Protein AF-A0A2M7QPZ7-F1 (afdb_monomer)

Secondary structure (DSSP, 8-state):
--GGGS-TT---------S------HHHHHHHHHHHGGGTTHHHHHHTT----TT--TTS---HHHHHTTSS-HHHHHHHHHHHHHHHHTHHHHHHHHHHHHHHHHHHT-THHHHHHHHHHHHHHHH--HHHHHHHHHHHTT-SS-HHHHHHHHHHHHHS---HHHH-

Structure (mmCIF, N/CA/C/O backbone):
data_AF-A0A2M7QPZ7-F1
#
_entry.id   AF-A0A2M7QPZ7-F1
#
loop_
_atom_site.group_PDB
_atom_site.id
_atom_site.type_symbol
_atom_site.label_atom_id
_atom_site.label_alt_id
_atom_site.label_comp_id
_atom_site.label_asym_id
_atom_site.label_entity_id
_atom_site.label_seq_id
_atom_site.pdbx_PDB_ins_code
_atom_site.Cartn_x
_atom_site.Cartn_y
_atom_site.Cartn_z
_atom_site.occupancy
_atom_site.B_iso_or_equiv
_atom_site.auth_seq_id
_atom_site.auth_comp_id
_atom_site.auth_asym_id
_atom_site.auth_atom_id
_atom_site.pdbx_PDB_model_num
ATOM 1 N N . MET A 1 1 ? 8.442 -26.422 12.244 1.00 37.00 1 MET A N 1
ATOM 2 C CA . MET A 1 1 ? 7.941 -25.099 12.660 1.00 37.00 1 MET A CA 1
ATOM 3 C C . MET A 1 1 ? 7.262 -24.458 11.467 1.00 37.00 1 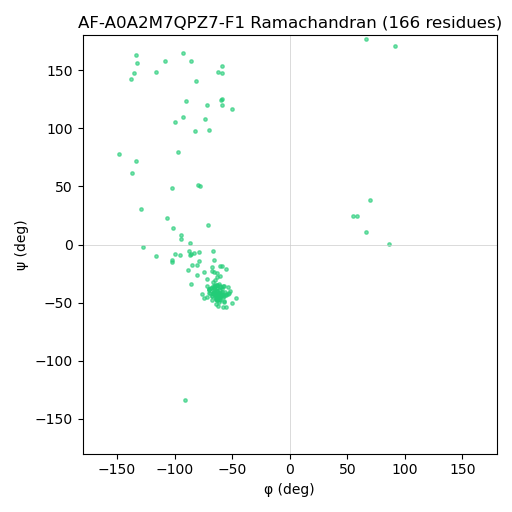MET A C 1
ATOM 5 O O . MET A 1 1 ? 7.937 -24.080 10.516 1.00 37.00 1 MET A O 1
ATOM 9 N N . THR A 1 2 ? 5.934 -24.460 11.456 1.00 41.84 2 THR A N 1
ATOM 10 C CA . THR A 1 2 ? 5.137 -23.837 10.389 1.00 41.84 2 THR A CA 1
ATOM 11 C C . THR A 1 2 ? 4.784 -22.405 10.779 1.00 41.84 2 THR A C 1
ATOM 13 O O . THR A 1 2 ? 4.900 -22.021 11.938 1.00 41.84 2 THR A O 1
ATOM 16 N N . GLN A 1 3 ? 4.343 -21.593 9.816 1.00 33.28 3 GLN A N 1
ATOM 17 C CA . GLN A 1 3 ? 3.938 -20.200 10.052 1.00 33.28 3 GLN A CA 1
ATOM 18 C C . GLN A 1 3 ? 2.847 -20.054 11.140 1.00 33.28 3 GLN A C 1
ATOM 20 O O . GLN A 1 3 ? 2.716 -18.994 11.749 1.00 33.28 3 GLN A O 1
ATOM 25 N N . SER A 1 4 ? 2.113 -21.136 11.399 1.00 35.44 4 SER A N 1
ATOM 26 C CA . SER A 1 4 ? 1.094 -21.311 12.437 1.00 35.44 4 SER A CA 1
ATOM 27 C C . SER A 1 4 ? 1.642 -21.253 13.870 1.00 35.44 4 SER A C 1
ATOM 29 O O . SER A 1 4 ? 0.894 -20.916 14.781 1.00 35.44 4 SER A O 1
ATOM 31 N N . ASP A 1 5 ? 2.934 -21.536 14.071 1.00 35.22 5 ASP A N 1
ATOM 32 C CA . ASP A 1 5 ? 3.547 -21.661 15.404 1.00 35.22 5 ASP A CA 1
ATOM 33 C C . ASP A 1 5 ? 4.001 -20.307 15.989 1.00 35.22 5 ASP A C 1
ATOM 35 O O . ASP A 1 5 ? 4.397 -20.230 17.148 1.00 35.22 5 ASP A O 1
ATOM 39 N N . LEU A 1 6 ? 3.960 -19.226 15.199 1.00 38.75 6 LEU A N 1
ATOM 40 C CA . LEU A 1 6 ? 4.475 -17.905 15.592 1.00 38.75 6 LEU A CA 1
ATOM 41 C C . LEU A 1 6 ? 3.382 -16.899 15.999 1.00 38.75 6 LEU A C 1
ATOM 43 O O . LEU A 1 6 ? 3.708 -15.873 16.593 1.00 38.75 6 LEU A O 1
ATOM 47 N N . PHE A 1 7 ? 2.102 -17.163 15.694 1.00 38.47 7 PHE A N 1
ATOM 48 C CA . PHE A 1 7 ? 0.993 -16.218 15.921 1.00 38.47 7 PHE A CA 1
ATOM 49 C C . PHE A 1 7 ? -0.337 -16.944 16.234 1.00 38.47 7 PHE A C 1
ATOM 51 O O . PHE A 1 7 ? -1.189 -17.053 15.350 1.00 38.47 7 PHE A O 1
ATOM 58 N N . PRO A 1 8 ? -0.534 -17.441 17.470 1.00 38.28 8 PRO A N 1
ATOM 59 C CA . PRO A 1 8 ? -1.682 -18.286 17.828 1.00 38.28 8 PRO A CA 1
ATOM 60 C C . PRO A 1 8 ? -3.046 -17.567 17.800 1.00 38.28 8 PRO A C 1
ATOM 62 O O . PRO A 1 8 ? -4.058 -18.224 17.581 1.00 38.28 8 PRO A O 1
ATOM 65 N N . ASP A 1 9 ? -3.073 -16.233 17.924 1.00 38.28 9 ASP A N 1
ATOM 66 C CA . ASP A 1 9 ? -4.307 -15.425 18.003 1.00 38.28 9 ASP A CA 1
ATOM 67 C C . ASP A 1 9 ? -4.691 -14.717 16.689 1.00 38.28 9 ASP A C 1
ATOM 69 O O . ASP A 1 9 ? -5.500 -13.787 16.684 1.00 38.28 9 ASP A O 1
ATOM 73 N N . ALA A 1 10 ? -4.100 -15.092 15.550 1.00 37.16 10 ALA A N 1
ATOM 74 C CA . ALA 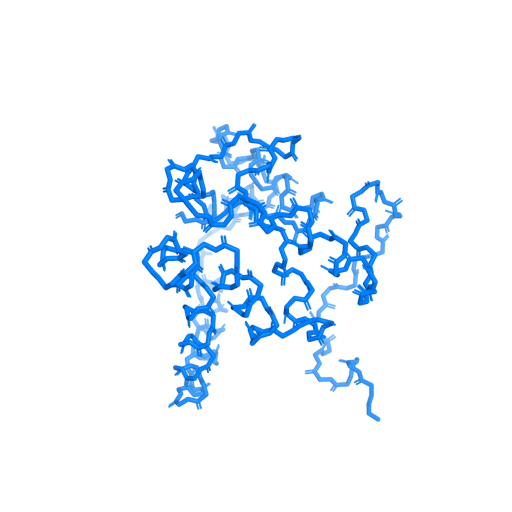A 1 10 ? -4.526 -14.525 14.273 1.00 37.16 10 ALA A CA 1
ATOM 75 C C . ALA A 1 10 ? -5.907 -15.102 13.895 1.00 37.16 10 ALA A C 1
ATOM 77 O O . ALA A 1 10 ? -6.013 -16.321 13.729 1.00 37.16 10 ALA A O 1
ATOM 78 N N . PRO A 1 11 ? -6.964 -14.279 13.728 1.00 39.44 11 PRO A N 1
ATOM 79 C CA . PRO A 1 11 ? -8.273 -14.788 13.339 1.00 39.44 11 PRO A CA 1
ATOM 80 C C . PRO A 1 11 ? -8.167 -15.512 11.993 1.00 39.44 11 PRO A C 1
ATOM 82 O O . PRO A 1 11 ? -7.776 -14.921 10.982 1.00 39.44 11 PRO A O 1
ATOM 85 N N . ARG A 1 12 ? -8.507 -16.807 11.980 1.00 42.59 12 ARG A N 1
ATOM 86 C CA . ARG A 1 12 ? -8.691 -17.571 10.743 1.00 42.59 12 ARG A CA 1
ATOM 87 C C . ARG A 1 12 ? -10.006 -17.112 10.126 1.00 42.59 12 ARG A C 1
ATOM 89 O O . ARG A 1 12 ? -11.072 -17.360 10.677 1.00 42.59 12 ARG A O 1
ATOM 96 N N . ARG A 1 13 ? -9.933 -16.369 9.022 1.00 54.72 13 ARG A N 1
ATOM 97 C CA . ARG A 1 13 ? -11.119 -16.039 8.229 1.00 54.72 13 ARG A CA 1
ATOM 98 C C . ARG A 1 13 ? -11.416 -17.212 7.302 1.00 54.72 13 ARG A C 1
ATOM 100 O O . ARG A 1 13 ? -10.823 -17.308 6.233 1.00 54.72 13 ARG A O 1
ATOM 107 N N . ASP A 1 14 ? -12.346 -18.062 7.717 1.00 39.69 14 ASP A N 1
ATOM 108 C CA . ASP A 1 14 ? -12.960 -19.112 6.895 1.00 39.69 14 ASP A CA 1
ATOM 109 C C . ASP A 1 14 ? -14.025 -18.510 5.949 1.00 39.69 14 ASP A C 1
ATOM 111 O O . ASP A 1 14 ? -15.175 -18.942 5.912 1.00 39.69 14 ASP A O 1
ATOM 115 N N . ALA A 1 15 ? -13.667 -17.450 5.215 1.00 42.97 15 ALA A N 1
ATOM 116 C CA . ALA A 1 15 ? -14.533 -16.876 4.186 1.00 42.97 15 ALA A CA 1
ATOM 117 C C . ALA A 1 15 ? -14.416 -17.700 2.885 1.00 42.97 15 ALA A C 1
ATOM 119 O O . ALA A 1 15 ? -13.308 -18.134 2.547 1.00 42.97 15 ALA A O 1
ATOM 120 N N . PRO A 1 16 ? -15.519 -17.934 2.146 1.00 37.72 16 PRO A N 1
ATOM 121 C CA . PRO A 1 16 ? -15.458 -18.590 0.840 1.00 37.72 16 PRO A CA 1
ATOM 122 C C . PRO A 1 16 ? -14.565 -17.777 -0.117 1.00 37.72 16 PRO A C 1
ATOM 124 O O . PRO A 1 16 ? -14.522 -16.555 0.007 1.00 37.72 16 PRO A O 1
ATOM 127 N N . PRO A 1 17 ? -13.844 -18.414 -1.061 1.00 40.28 17 PRO A N 1
ATOM 128 C CA . PRO A 1 17 ? -12.907 -17.713 -1.934 1.00 40.28 17 PRO A CA 1
ATOM 129 C C . PRO A 1 17 ? -13.680 -16.833 -2.922 1.00 40.28 17 PRO A C 1
ATOM 131 O O . PRO A 1 17 ? -14.195 -17.308 -3.934 1.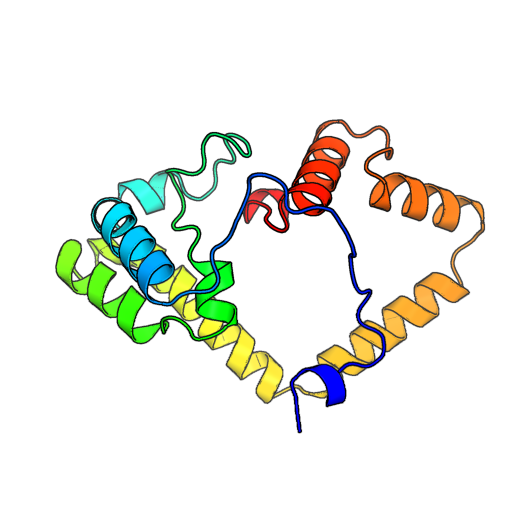00 40.28 17 PRO A O 1
ATOM 134 N N . ASP A 1 18 ? -13.781 -15.547 -2.620 1.00 47.59 18 ASP A N 1
ATOM 135 C CA . ASP A 1 18 ? -14.329 -14.530 -3.497 1.00 47.59 18 ASP A CA 1
ATOM 136 C C . ASP A 1 18 ? -13.259 -13.984 -4.463 1.00 47.59 18 ASP A C 1
ATOM 138 O O . ASP A 1 18 ? -12.047 -14.129 -4.298 1.00 47.59 18 ASP A O 1
ATOM 142 N N . GLN A 1 19 ? -13.735 -13.413 -5.568 1.00 46.75 19 GLN A N 1
ATOM 143 C CA . GLN A 1 19 ? -13.027 -13.197 -6.838 1.00 46.75 19 GLN A CA 1
ATOM 144 C C . GLN A 1 19 ? -11.925 -12.117 -6.818 1.00 46.75 19 GLN A C 1
ATOM 146 O O . GLN A 1 19 ? -11.449 -11.701 -7.873 1.00 46.75 19 GLN A O 1
ATOM 151 N N . HIS A 1 20 ? -11.451 -11.700 -5.645 1.00 55.16 20 HIS A N 1
ATOM 152 C CA . HIS A 1 20 ? -10.265 -10.853 -5.486 1.00 55.16 20 HIS A CA 1
ATOM 153 C C . HIS A 1 20 ? -9.067 -11.692 -5.041 1.00 55.16 20 HIS A C 1
ATOM 155 O O . HIS A 1 20 ? -8.351 -11.370 -4.092 1.00 55.16 20 HIS A O 1
ATOM 161 N N . CYS A 1 21 ? -8.852 -12.800 -5.754 1.00 66.94 21 CYS A N 1
ATOM 162 C CA . CYS A 1 21 ? -7.725 -13.677 -5.518 1.00 66.94 21 CYS A CA 1
ATOM 163 C C . CYS A 1 21 ? -6.436 -12.866 -5.710 1.00 66.94 21 CYS A C 1
ATOM 165 O O . CYS A 1 21 ? -6.196 -12.261 -6.758 1.00 66.94 21 CYS A O 1
ATOM 167 N N . TRP A 1 22 ? -5.590 -12.869 -4.689 1.00 84.88 22 TRP A N 1
ATOM 168 C CA . TRP A 1 22 ? -4.177 -12.555 -4.810 1.00 84.88 22 TRP A CA 1
ATOM 169 C C . TRP A 1 22 ? -3.453 -13.901 -4.915 1.00 84.88 22 TRP A C 1
ATOM 171 O O . TRP A 1 22 ? -2.986 -14.369 -3.871 1.00 84.88 22 TRP A O 1
ATOM 181 N N . PRO A 1 23 ? -3.412 -14.587 -6.089 1.00 92.25 23 PRO A N 1
ATOM 182 C CA . PRO A 1 23 ? -2.771 -15.891 -6.187 1.00 92.25 23 PRO A CA 1
ATOM 183 C C . PRO A 1 23 ? -1.378 -15.799 -5.573 1.00 92.25 23 PRO A C 1
ATOM 185 O O . PRO A 1 23 ? -0.567 -15.026 -6.078 1.00 92.25 23 PRO A O 1
ATOM 188 N N . PRO A 1 24 ? -1.068 -16.525 -4.486 1.00 93.25 24 PRO A N 1
ATOM 189 C CA . PRO A 1 24 ? 0.145 -16.295 -3.706 1.00 93.25 24 PRO A CA 1
ATOM 190 C C . PRO A 1 24 ? 1.361 -16.942 -4.382 1.00 93.25 24 PRO A C 1
ATOM 192 O O . PRO A 1 24 ? 2.110 -17.701 -3.774 1.00 93.25 24 PRO A O 1
ATOM 195 N N . THR A 1 25 ? 1.553 -16.655 -5.667 1.00 96.69 25 THR A N 1
ATOM 196 C CA . THR A 1 25 ? 2.586 -17.226 -6.516 1.00 96.69 25 THR A CA 1
ATOM 197 C C . THR A 1 25 ? 3.549 -16.144 -6.975 1.00 96.69 25 THR A C 1
ATOM 199 O O . THR A 1 25 ? 3.200 -14.980 -7.183 1.00 96.69 25 THR A O 1
ATOM 202 N N . ARG A 1 26 ? 4.802 -16.549 -7.165 1.00 98.00 26 ARG A N 1
ATOM 203 C CA . ARG A 1 26 ? 5.823 -15.689 -7.761 1.00 98.00 26 ARG A CA 1
ATOM 204 C C . ARG A 1 26 ? 5.499 -15.334 -9.215 1.00 98.00 26 ARG A C 1
ATOM 206 O O . ARG A 1 26 ? 5.786 -14.217 -9.627 1.00 98.00 26 ARG A O 1
ATOM 213 N N . ALA A 1 27 ? 4.889 -16.249 -9.970 1.00 98.31 27 ALA A N 1
ATOM 214 C CA . ALA A 1 27 ? 4.496 -16.004 -11.358 1.00 98.31 27 ALA A CA 1
ATOM 215 C C . ALA A 1 27 ? 3.499 -14.839 -11.467 1.00 98.31 27 ALA A C 1
ATOM 217 O O . ALA A 1 27 ? 3.731 -13.908 -12.235 1.00 98.31 27 ALA A O 1
ATOM 218 N N . GLU A 1 28 ? 2.462 -14.833 -10.626 1.00 97.56 28 GLU A N 1
ATOM 219 C CA . GLU A 1 28 ? 1.487 -13.739 -10.560 1.00 97.56 28 GLU A CA 1
ATOM 220 C C . GLU A 1 28 ? 2.144 -12.411 -10.149 1.00 97.56 28 GLU A C 1
ATOM 222 O O . GLU A 1 28 ? 1.895 -11.363 -10.746 1.00 97.56 28 GLU A O 1
ATOM 227 N N . ALA A 1 29 ? 3.045 -12.449 -9.162 1.00 98.06 29 ALA A N 1
ATOM 228 C CA . ALA A 1 29 ? 3.794 -11.271 -8.733 1.00 98.06 29 ALA A CA 1
ATOM 229 C C . ALA A 1 29 ? 4.624 -10.657 -9.875 1.00 98.06 29 ALA A C 1
ATOM 231 O O . ALA A 1 29 ? 4.649 -9.437 -10.041 1.00 98.06 29 ALA A O 1
ATOM 232 N N . LEU A 1 30 ? 5.297 -11.500 -10.666 1.00 98.50 30 LEU A N 1
ATOM 233 C CA . LEU A 1 30 ? 6.104 -11.076 -11.811 1.00 98.50 30 LEU A CA 1
ATOM 234 C C . LEU A 1 30 ? 5.237 -10.552 -12.960 1.00 98.50 30 LEU A C 1
ATOM 236 O O . LEU A 1 30 ? 5.602 -9.548 -13.567 1.00 98.50 30 LEU A O 1
ATOM 240 N N . ALA A 1 31 ? 4.083 -11.170 -13.222 1.00 98.12 31 ALA A N 1
ATOM 241 C CA . ALA A 1 31 ? 3.130 -10.686 -14.219 1.00 98.12 31 ALA A CA 1
ATOM 242 C C . ALA A 1 31 ? 2.616 -9.280 -13.863 1.00 98.12 31 ALA A C 1
ATOM 244 O O . ALA A 1 31 ? 2.636 -8.378 -14.701 1.00 98.12 31 ALA A O 1
ATOM 245 N N . ARG A 1 32 ? 2.247 -9.053 -12.594 1.00 97.50 32 ARG A N 1
ATOM 246 C CA . ARG A 1 32 ? 1.847 -7.724 -12.095 1.00 97.50 32 ARG A CA 1
ATOM 247 C C . ARG A 1 32 ? 2.976 -6.709 -12.162 1.00 97.50 32 ARG A C 1
ATOM 249 O O . ARG A 1 32 ? 2.743 -5.569 -12.558 1.00 97.50 32 ARG A O 1
ATOM 256 N N . LEU A 1 33 ? 4.190 -7.118 -11.791 1.00 98.62 33 LEU A N 1
ATOM 257 C CA . LEU A 1 33 ? 5.373 -6.271 -11.902 1.00 98.62 33 LEU A CA 1
ATOM 258 C C . LEU A 1 33 ? 5.560 -5.827 -13.355 1.00 98.62 33 LEU A C 1
ATOM 260 O O . LEU A 1 33 ? 5.594 -4.629 -13.611 1.00 98.62 33 LEU A O 1
ATOM 264 N N . ALA A 1 34 ? 5.593 -6.770 -14.299 1.00 98.56 34 ALA A N 1
ATOM 265 C CA . ALA A 1 34 ? 5.751 -6.487 -15.721 1.00 98.56 34 ALA A CA 1
ATOM 266 C C . ALA A 1 34 ? 4.651 -5.558 -16.261 1.00 98.56 34 ALA A C 1
ATOM 268 O O . ALA A 1 34 ? 4.964 -4.581 -16.938 1.00 98.56 34 ALA A O 1
ATOM 269 N N . ALA A 1 35 ? 3.385 -5.808 -15.908 1.00 98.12 35 ALA A N 1
ATOM 270 C CA . ALA A 1 35 ? 2.255 -4.982 -16.330 1.00 98.12 35 ALA A CA 1
ATOM 271 C C . ALA A 1 35 ? 2.331 -3.541 -15.794 1.00 98.12 35 ALA A C 1
ATOM 273 O O . ALA A 1 35 ? 1.924 -2.601 -16.477 1.00 98.12 35 ALA A O 1
ATOM 274 N N . PHE A 1 36 ? 2.858 -3.351 -14.581 1.00 98.56 36 PHE A N 1
ATOM 275 C CA . PHE A 1 36 ? 2.968 -2.028 -13.970 1.00 98.56 36 PHE A CA 1
ATOM 276 C C . PHE A 1 36 ? 4.264 -1.284 -14.324 1.00 98.56 36 PHE A C 1
ATOM 278 O O . PHE A 1 36 ? 4.286 -0.054 -14.259 1.00 98.56 36 PHE A O 1
ATOM 285 N N . THR A 1 37 ? 5.329 -1.983 -14.733 1.00 98.69 37 THR A N 1
ATOM 286 C CA . THR A 1 37 ? 6.639 -1.393 -15.068 1.00 98.69 37 THR A CA 1
ATOM 287 C C . THR A 1 37 ? 6.549 -0.158 -15.975 1.00 98.69 37 THR A C 1
ATOM 289 O O . THR A 1 37 ? 7.150 0.856 -15.614 1.00 98.69 37 THR A O 1
ATOM 292 N N . PRO A 1 38 ? 5.763 -0.131 -17.074 1.00 98.44 38 PRO A N 1
ATOM 293 C CA . PRO A 1 38 ? 5.655 1.056 -17.931 1.00 98.44 38 PRO A CA 1
ATOM 294 C C . PRO A 1 38 ? 5.114 2.308 -17.221 1.00 98.44 38 PRO A C 1
ATOM 296 O O . PRO A 1 38 ? 5.292 3.418 -17.711 1.00 98.44 38 PRO A O 1
ATOM 299 N N . ARG A 1 39 ? 4.457 2.157 -16.064 1.00 98.06 39 ARG A N 1
ATOM 300 C CA . ARG A 1 39 ? 3.806 3.248 -15.324 1.00 98.06 39 ARG A CA 1
ATOM 301 C C . ARG A 1 39 ? 4.631 3.779 -14.153 1.00 98.06 39 ARG A C 1
ATOM 303 O O . ARG A 1 39 ? 4.249 4.801 -13.596 1.00 98.06 39 ARG A O 1
ATOM 310 N N . MET A 1 40 ? 5.749 3.139 -13.799 1.00 98.56 40 MET A N 1
ATOM 311 C CA . MET A 1 40 ? 6.566 3.472 -12.616 1.00 98.56 40 MET A CA 1
ATOM 312 C C . MET A 1 40 ? 7.263 4.847 -12.662 1.00 98.56 40 MET A C 1
ATOM 314 O O . MET A 1 40 ? 7.873 5.241 -11.671 1.00 98.56 40 MET A O 1
ATOM 318 N N . GLY A 1 41 ? 7.180 5.571 -13.781 1.00 98.25 41 GLY A N 1
ATOM 319 C CA . GLY A 1 41 ? 7.749 6.908 -13.945 1.00 98.25 41 GLY A CA 1
ATOM 320 C C . GLY A 1 41 ? 6.796 8.057 -13.576 1.00 98.25 41 GLY A C 1
ATOM 321 O O . GLY A 1 41 ? 6.085 8.021 -12.569 1.00 98.25 41 GLY A O 1
ATOM 322 N N . ALA A 1 42 ? 6.735 9.078 -14.439 1.00 97.81 42 ALA A N 1
ATOM 323 C CA . ALA A 1 42 ? 5.927 10.287 -14.232 1.00 97.81 42 ALA A CA 1
ATOM 324 C C . ALA A 1 42 ? 4.426 10.009 -14.020 1.00 97.81 42 ALA A C 1
ATOM 326 O O . ALA A 1 42 ? 3.783 10.677 -13.212 1.00 97.81 42 ALA A O 1
ATOM 327 N N . ALA A 1 43 ? 3.870 8.995 -14.695 1.00 97.50 43 ALA A N 1
ATOM 328 C CA . ALA A 1 43 ? 2.469 8.610 -14.529 1.00 97.50 43 ALA A CA 1
ATOM 329 C C . ALA A 1 43 ? 2.158 8.180 -13.085 1.00 97.50 43 ALA A C 1
ATOM 331 O O . ALA A 1 43 ? 1.166 8.632 -12.511 1.00 97.50 43 ALA A O 1
ATOM 332 N N . TYR A 1 44 ? 3.018 7.355 -12.476 1.00 98.38 44 TYR A N 1
ATOM 333 C CA . TYR A 1 44 ? 2.904 6.992 -11.064 1.00 98.38 44 TYR A CA 1
ATOM 334 C C . TYR A 1 44 ? 3.025 8.223 -10.166 1.00 98.38 44 TYR A C 1
ATOM 336 O O . TYR A 1 44 ? 2.165 8.448 -9.317 1.00 98.38 44 TYR A O 1
ATOM 344 N N . ALA A 1 45 ? 4.050 9.053 -10.384 1.00 98.00 45 ALA A N 1
ATOM 345 C CA . ALA A 1 45 ? 4.280 10.253 -9.581 1.00 98.00 45 ALA A CA 1
ATOM 346 C C . ALA A 1 45 ? 3.059 11.189 -9.558 1.00 98.00 45 ALA A C 1
ATOM 348 O O . ALA A 1 45 ? 2.668 11.656 -8.490 1.00 98.00 45 ALA A O 1
ATOM 349 N N . ALA A 1 46 ? 2.431 11.406 -10.715 1.00 97.94 46 ALA A N 1
ATOM 350 C CA . ALA A 1 46 ? 1.269 12.276 -10.851 1.00 97.94 46 ALA A CA 1
ATOM 351 C C . ALA A 1 46 ? -0.005 11.690 -10.227 1.00 97.94 46 ALA A C 1
ATOM 353 O O . ALA A 1 46 ? -0.866 12.449 -9.794 1.00 97.94 46 ALA A O 1
ATOM 354 N N . THR A 1 47 ? -0.148 10.358 -10.189 1.00 97.62 47 THR A N 1
ATOM 355 C CA . THR A 1 47 ? -1.443 9.724 -9.886 1.00 97.62 47 THR A CA 1
ATOM 356 C C . THR A 1 47 ? -1.496 8.891 -8.603 1.00 97.62 47 THR A C 1
ATOM 358 O O . THR A 1 47 ? -2.590 8.534 -8.171 1.00 97.62 47 THR A O 1
ATOM 361 N N . ARG A 1 48 ? -0.364 8.610 -7.939 1.00 96.94 48 ARG A N 1
ATOM 362 C CA . ARG A 1 48 ? -0.281 7.703 -6.769 1.00 96.94 48 ARG A CA 1
ATOM 363 C C . ARG A 1 48 ? -1.131 8.085 -5.553 1.00 96.94 48 ARG A C 1
ATOM 365 O O . ARG A 1 48 ? -1.323 7.258 -4.672 1.00 96.94 48 ARG A O 1
ATOM 372 N N . ASN A 1 49 ? -1.576 9.338 -5.459 1.00 96.94 49 ASN A N 1
ATOM 373 C CA . ASN A 1 49 ? -2.370 9.827 -4.329 1.00 96.94 49 ASN A CA 1
ATOM 374 C C . ASN A 1 49 ? -3.880 9.771 -4.580 1.00 96.94 49 ASN A C 1
ATOM 376 O O . ASN A 1 49 ? -4.641 9.977 -3.643 1.00 96.94 49 ASN A O 1
ATOM 380 N N . PHE A 1 50 ? -4.324 9.487 -5.806 1.00 96.62 50 PHE A N 1
ATOM 381 C CA . PHE A 1 50 ? -5.748 9.421 -6.110 1.00 96.62 50 PHE A CA 1
ATOM 382 C C . PHE A 1 50 ? -6.279 8.009 -5.893 1.00 96.62 50 PHE A C 1
ATOM 384 O O . PHE A 1 50 ? -5.799 7.052 -6.498 1.00 96.62 50 PHE A O 1
ATOM 391 N N . ASP A 1 51 ? -7.296 7.884 -5.049 1.00 94.50 51 ASP A N 1
ATOM 392 C CA . ASP A 1 51 ? -8.066 6.654 -4.935 1.00 94.50 51 ASP A CA 1
ATOM 393 C C . ASP A 1 51 ? -9.283 6.727 -5.863 1.00 94.50 51 ASP A C 1
ATOM 395 O O . ASP A 1 51 ? -10.210 7.508 -5.648 1.00 94.50 51 ASP A O 1
ATOM 399 N N . HIS A 1 52 ? -9.264 5.938 -6.936 1.00 92.12 52 HIS A N 1
ATOM 400 C CA . HIS A 1 52 ? -10.371 5.860 -7.888 1.00 92.12 52 HIS A CA 1
ATOM 401 C C . HIS A 1 52 ? -11.348 4.715 -7.575 1.00 92.12 52 HIS A C 1
ATOM 403 O O . HIS A 1 52 ? -12.237 4.451 -8.398 1.00 92.12 52 HIS A O 1
ATOM 409 N N . GLY A 1 53 ? -11.188 4.057 -6.422 1.00 89.56 53 GLY A N 1
ATOM 410 C CA . GLY A 1 53 ? -11.983 2.928 -5.955 1.00 89.56 53 GLY A CA 1
ATOM 411 C C . GLY A 1 53 ? -11.413 1.556 -6.347 1.00 89.56 53 GLY A C 1
ATOM 412 O O . GLY A 1 53 ? -10.504 1.453 -7.183 1.00 89.56 53 GLY A O 1
ATOM 413 N N . PRO A 1 54 ? -11.981 0.465 -5.799 1.00 88.44 54 PRO A N 1
ATOM 414 C CA . PRO A 1 54 ? -11.420 -0.885 -5.892 1.00 88.44 54 PRO A CA 1
ATOM 415 C C . PRO A 1 54 ? -11.332 -1.426 -7.326 1.00 88.44 54 PRO A C 1
ATOM 417 O O . PRO A 1 54 ? -10.422 -2.192 -7.642 1.00 88.44 54 PRO A O 1
ATOM 420 N N . ALA A 1 55 ? -12.212 -0.967 -8.220 1.00 88.06 55 ALA A N 1
ATOM 421 C CA . ALA A 1 55 ? -12.232 -1.362 -9.628 1.00 88.06 55 ALA A CA 1
ATOM 422 C C . ALA A 1 55 ? -11.177 -0.651 -10.502 1.00 88.06 55 ALA A C 1
ATOM 424 O O . ALA A 1 55 ? -10.946 -1.058 -11.640 1.00 88.06 55 ALA A O 1
ATOM 425 N N . ARG A 1 56 ? -10.541 0.430 -10.021 1.00 91.00 56 ARG A N 1
ATOM 426 C CA . ARG A 1 56 ? -9.643 1.279 -10.829 1.00 91.00 56 ARG A CA 1
ATOM 427 C C . ARG A 1 56 ? -8.343 1.588 -10.097 1.00 91.00 56 ARG A C 1
ATOM 429 O O . ARG A 1 56 ? -8.079 2.720 -9.715 1.00 91.00 56 ARG A O 1
ATOM 436 N N . ARG A 1 57 ? -7.484 0.576 -9.973 1.00 91.75 57 ARG A N 1
ATOM 437 C CA . ARG A 1 57 ? -6.186 0.681 -9.279 1.00 91.75 57 ARG A CA 1
ATOM 438 C C . ARG A 1 57 ? -4.972 0.707 -10.216 1.00 91.75 57 ARG A C 1
ATOM 440 O O . ARG A 1 57 ? -3.862 0.375 -9.815 1.00 91.75 57 ARG A O 1
ATOM 447 N N . GLY A 1 58 ? -5.165 1.097 -11.477 1.00 93.56 58 GLY A N 1
ATOM 448 C CA . GLY A 1 58 ? -4.092 1.124 -12.481 1.00 93.56 58 GLY A CA 1
ATOM 449 C C . GLY A 1 58 ? -2.985 2.149 -12.200 1.00 93.56 58 GLY A C 1
ATOM 450 O O . GLY A 1 58 ? -1.935 2.104 -12.830 1.00 93.56 58 GLY A O 1
ATOM 451 N N . ASN A 1 59 ? -3.199 3.079 -11.272 1.00 96.19 59 ASN A N 1
ATOM 452 C CA . ASN A 1 59 ? -2.226 4.079 -10.833 1.00 96.19 59 ASN A CA 1
ATOM 453 C C . ASN A 1 59 ? -1.240 3.568 -9.767 1.00 96.19 59 ASN A C 1
ATOM 455 O O . ASN A 1 59 ? -0.283 4.274 -9.459 1.00 96.19 59 ASN A O 1
ATOM 459 N N . VAL A 1 60 ? -1.424 2.358 -9.229 1.00 97.44 60 VAL A N 1
ATOM 460 C CA . VAL A 1 60 ? -0.535 1.755 -8.222 1.00 97.44 60 VAL A CA 1
ATOM 461 C C . VAL A 1 60 ? -0.168 0.313 -8.579 1.00 97.44 60 VAL A C 1
ATOM 463 O O . VAL A 1 60 ? -0.880 -0.369 -9.307 1.00 97.44 60 VAL A O 1
ATOM 466 N N . SER A 1 61 ? 0.961 -0.173 -8.056 1.00 97.31 61 SER A N 1
ATOM 467 C CA . SER A 1 61 ? 1.550 -1.448 -8.499 1.00 97.31 61 SER A CA 1
ATOM 468 C C . SER A 1 61 ? 0.831 -2.700 -8.009 1.00 97.31 61 SER A C 1
ATOM 470 O O . SER A 1 61 ? 0.984 -3.770 -8.591 1.00 97.31 61 SER A O 1
ATOM 472 N N . LEU A 1 62 ? 0.093 -2.592 -6.899 1.00 96.19 62 LEU A N 1
ATOM 473 C CA . LEU A 1 62 ? -0.542 -3.727 -6.222 1.00 96.19 62 LEU A CA 1
ATOM 474 C C . LEU A 1 62 ? 0.436 -4.858 -5.839 1.00 96.19 62 LEU A C 1
ATOM 476 O O . LEU A 1 62 ? 0.034 -6.005 -5.658 1.00 96.19 6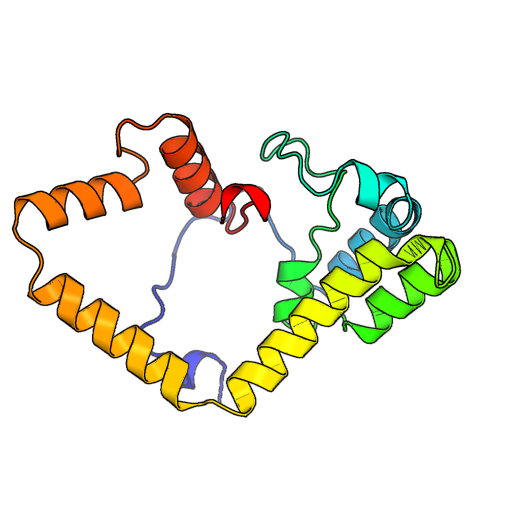2 LEU A O 1
ATOM 480 N N . LEU A 1 63 ? 1.726 -4.541 -5.671 1.00 97.44 63 LEU A N 1
ATOM 481 C CA . LEU A 1 63 ? 2.765 -5.527 -5.348 1.00 97.44 63 LEU A CA 1
ATOM 482 C C . LEU A 1 63 ? 2.922 -5.799 -3.845 1.00 97.44 63 LEU A C 1
ATOM 484 O O . LEU A 1 63 ? 3.638 -6.724 -3.458 1.00 97.44 63 LEU A O 1
ATOM 488 N N . SER A 1 64 ? 2.274 -5.016 -2.976 1.00 96.31 64 SER A N 1
ATOM 489 C CA . SER A 1 64 ? 2.462 -5.115 -1.523 1.00 96.31 64 SER A CA 1
ATOM 490 C C . SER A 1 64 ? 2.110 -6.487 -0.917 1.00 96.31 64 SER A C 1
ATOM 492 O O . SER A 1 64 ? 2.878 -6.923 -0.050 1.00 96.31 64 SER A O 1
ATOM 494 N N . PRO A 1 65 ? 1.076 -7.233 -1.372 1.00 95.31 65 PRO A N 1
ATOM 495 C CA . PRO A 1 65 ? 0.810 -8.583 -0.862 1.00 95.31 65 PRO A CA 1
ATOM 496 C C . PRO A 1 65 ? 1.951 -9.568 -1.168 1.00 95.31 65 PRO A C 1
ATOM 498 O O . PRO A 1 65 ? 2.339 -10.365 -0.312 1.00 95.31 65 PRO A O 1
ATOM 501 N N . TYR A 1 66 ? 2.562 -9.452 -2.350 1.00 97.31 66 TYR A N 1
ATOM 502 C CA . TYR A 1 66 ? 3.649 -10.319 -2.816 1.00 97.31 66 TYR A CA 1
ATOM 503 C C . TYR A 1 66 ? 4.989 -9.978 -2.157 1.00 97.31 66 TYR A C 1
ATOM 505 O O . TYR A 1 66 ? 5.709 -10.869 -1.697 1.00 97.31 66 TYR A O 1
ATOM 513 N N . LEU A 1 67 ? 5.294 -8.681 -2.039 1.00 96.81 67 LEU A N 1
ATOM 514 C CA . LEU A 1 67 ? 6.491 -8.176 -1.361 1.00 96.81 67 LEU A CA 1
ATOM 515 C C . LEU A 1 67 ? 6.488 -8.523 0.131 1.00 96.81 67 LEU A C 1
ATOM 517 O O . LEU A 1 67 ? 7.535 -8.832 0.700 1.00 96.81 67 LEU A O 1
ATOM 521 N N . ARG A 1 68 ? 5.329 -8.484 0.806 1.00 94.69 68 ARG A N 1
ATOM 522 C CA . ARG A 1 68 ? 5.214 -8.902 2.217 1.00 94.69 68 ARG A CA 1
ATOM 523 C C . ARG A 1 68 ? 5.605 -10.369 2.410 1.00 94.69 68 ARG A C 1
ATOM 525 O O . ARG A 1 68 ? 6.200 -10.705 3.428 1.00 94.69 68 ARG A O 1
ATOM 532 N N . ARG A 1 69 ? 5.287 -11.222 1.435 1.00 95.44 69 ARG A N 1
ATOM 533 C CA . ARG A 1 69 ? 5.544 -12.670 1.458 1.00 95.44 69 ARG A CA 1
ATOM 534 C C . ARG A 1 69 ? 6.854 -13.085 0.783 1.00 95.44 69 ARG A C 1
ATOM 536 O O . ARG A 1 69 ? 7.112 -14.277 0.697 1.00 95.44 69 ARG A O 1
ATOM 543 N N . ARG A 1 70 ? 7.679 -12.129 0.332 1.00 96.25 70 ARG A N 1
ATOM 544 C CA . ARG A 1 70 ? 8.963 -12.381 -0.356 1.00 96.25 70 ARG A CA 1
ATOM 545 C C . ARG A 1 70 ? 8.832 -13.220 -1.637 1.00 96.25 70 ARG A C 1
ATOM 547 O O . ARG A 1 70 ? 9.804 -13.824 -2.071 1.00 96.25 70 ARG A O 1
ATOM 554 N N . LEU A 1 71 ? 7.657 -13.218 -2.276 1.00 98.19 71 LEU A N 1
ATOM 555 C CA . LEU A 1 71 ? 7.458 -13.875 -3.578 1.00 98.19 71 LEU A CA 1
ATOM 556 C C . LEU A 1 71 ? 8.262 -13.172 -4.683 1.00 98.19 71 LEU A C 1
ATOM 558 O O . LEU A 1 71 ? 8.773 -13.814 -5.599 1.00 98.19 71 LEU A O 1
ATOM 562 N N . ILE A 1 72 ? 8.417 -11.857 -4.539 1.00 98.38 72 ILE A N 1
ATOM 563 C CA . ILE A 1 72 ? 9.396 -11.003 -5.215 1.00 98.38 72 ILE A CA 1
ATOM 564 C C . ILE A 1 72 ? 10.048 -10.094 -4.166 1.00 98.38 72 ILE A C 1
ATOM 566 O O . ILE A 1 72 ? 9.525 -9.925 -3.059 1.00 98.38 72 ILE A O 1
ATOM 570 N N . THR A 1 73 ? 11.189 -9.509 -4.508 1.00 97.81 73 THR A N 1
ATOM 571 C CA . THR A 1 73 ? 11.989 -8.652 -3.626 1.00 97.81 73 THR A CA 1
ATOM 572 C C . THR A 1 73 ? 11.930 -7.183 -4.032 1.00 97.81 73 THR A C 1
ATOM 574 O O . THR A 1 73 ? 11.679 -6.840 -5.186 1.00 97.81 73 THR A O 1
ATOM 577 N N . GLU A 1 74 ? 12.221 -6.292 -3.084 1.00 97.69 74 GLU A N 1
ATOM 578 C CA . GLU A 1 74 ? 12.369 -4.857 -3.336 1.00 97.69 74 GLU A CA 1
ATOM 579 C C . GLU A 1 74 ? 13.458 -4.585 -4.384 1.00 97.69 74 GLU A C 1
ATOM 581 O O . GLU A 1 74 ? 13.288 -3.709 -5.225 1.00 97.69 74 GLU A O 1
ATOM 586 N N . ALA A 1 75 ? 14.537 -5.377 -4.389 1.00 98.06 75 ALA A N 1
ATOM 587 C CA . ALA A 1 75 ? 15.619 -5.267 -5.366 1.00 98.06 75 ALA A CA 1
ATOM 588 C C . ALA A 1 75 ? 15.169 -5.621 -6.795 1.00 98.06 75 ALA A C 1
ATOM 590 O O . ALA A 1 75 ? 15.583 -4.972 -7.752 1.00 98.06 75 ALA A O 1
ATOM 591 N N . GLU A 1 76 ? 14.315 -6.633 -6.971 1.00 98.38 76 GLU A N 1
ATOM 592 C CA . GLU A 1 76 ? 13.723 -6.947 -8.280 1.00 98.38 76 GLU A CA 1
ATOM 593 C C . GLU A 1 76 ? 12.827 -5.813 -8.781 1.00 98.38 76 GLU A C 1
ATOM 595 O O . GLU A 1 76 ? 12.952 -5.392 -9.930 1.00 98.38 76 GLU A O 1
ATOM 600 N N . VAL A 1 77 ? 11.980 -5.277 -7.901 1.00 98.50 77 VAL A N 1
ATOM 601 C CA . VAL A 1 77 ? 11.066 -4.176 -8.226 1.00 98.50 77 VAL A CA 1
ATOM 602 C C . VAL A 1 77 ? 11.834 -2.888 -8.549 1.00 98.50 77 VAL A C 1
ATOM 604 O O . VAL A 1 77 ? 11.528 -2.221 -9.536 1.00 98.50 77 VAL A O 1
ATOM 607 N N . ALA A 1 78 ? 12.871 -2.563 -7.773 1.00 98.50 78 ALA A N 1
ATOM 608 C CA . ALA A 1 78 ? 13.721 -1.400 -8.011 1.00 98.50 78 ALA A CA 1
ATOM 609 C C . ALA A 1 78 ? 14.499 -1.513 -9.330 1.00 98.50 78 ALA A C 1
ATOM 611 O O . ALA A 1 78 ? 14.554 -0.547 -10.087 1.00 98.50 78 ALA A O 1
ATOM 612 N N . ARG A 1 79 ? 15.053 -2.694 -9.648 1.00 98.69 79 ARG A N 1
ATOM 613 C CA . ARG A 1 79 ? 15.732 -2.928 -10.934 1.00 98.69 79 ARG A CA 1
ATOM 614 C C . ARG A 1 79 ? 14.789 -2.755 -12.120 1.00 98.69 79 ARG A C 1
ATOM 616 O O . ARG A 1 79 ? 15.194 -2.142 -13.100 1.00 98.69 79 ARG A O 1
ATOM 623 N N . ALA A 1 80 ? 13.551 -3.245 -12.031 1.00 98.69 80 ALA A N 1
ATOM 624 C CA . ALA A 1 80 ? 12.557 -3.056 -13.088 1.00 98.69 80 ALA A CA 1
ATOM 625 C C . ALA A 1 80 ? 12.240 -1.567 -13.315 1.00 98.69 80 ALA A C 1
ATOM 627 O O . ALA A 1 80 ? 12.227 -1.106 -14.455 1.00 98.69 80 ALA A O 1
ATOM 628 N N . ALA A 1 81 ? 12.063 -0.802 -12.233 1.00 98.62 81 ALA A N 1
ATOM 629 C CA . ALA A 1 81 ? 11.813 0.634 -12.312 1.00 98.62 81 ALA A CA 1
ATOM 630 C C . ALA A 1 81 ? 13.004 1.400 -12.917 1.00 98.62 81 ALA A C 1
ATOM 632 O O . ALA A 1 81 ? 12.822 2.206 -13.829 1.00 98.62 81 ALA A O 1
ATOM 633 N N . LEU A 1 82 ? 14.223 1.107 -12.449 1.00 98.69 82 LEU A N 1
ATOM 634 C CA . LEU A 1 82 ? 15.462 1.715 -12.943 1.00 98.69 82 LEU A CA 1
ATOM 635 C C . LEU A 1 82 ? 15.714 1.397 -14.418 1.00 98.69 82 LEU A C 1
ATOM 637 O O . LEU A 1 82 ? 16.084 2.292 -15.172 1.00 98.69 82 LEU A O 1
ATOM 641 N N . ALA A 1 83 ? 15.496 0.149 -14.835 1.00 98.69 83 ALA A N 1
ATOM 642 C CA . ALA A 1 83 ? 15.683 -0.262 -16.221 1.00 98.69 83 ALA A CA 1
ATOM 643 C C . ALA A 1 83 ? 14.699 0.436 -17.173 1.00 98.69 83 ALA A C 1
ATOM 645 O O . ALA A 1 83 ? 15.070 0.756 -18.297 1.00 98.69 83 ALA A O 1
ATOM 646 N N . ALA A 1 84 ? 13.461 0.681 -16.731 1.00 98.50 84 ALA A N 1
ATOM 647 C CA . ALA A 1 84 ? 12.422 1.271 -17.574 1.00 98.50 84 ALA A CA 1
ATOM 648 C C . ALA A 1 84 ? 12.432 2.809 -17.604 1.00 98.50 84 ALA A C 1
ATOM 650 O O . ALA A 1 84 ? 12.108 3.389 -18.636 1.00 98.50 84 ALA A O 1
ATOM 651 N N . HIS A 1 85 ? 12.782 3.474 -16.497 1.00 98.50 85 HIS A N 1
ATOM 652 C CA . HIS A 1 85 ? 12.625 4.935 -16.360 1.00 98.50 85 HIS A CA 1
ATOM 653 C C . HIS A 1 85 ? 13.902 5.668 -15.925 1.00 98.50 85 HIS A C 1
ATOM 655 O O . HIS A 1 85 ? 13.896 6.893 -15.800 1.00 98.50 85 HIS A O 1
ATOM 661 N N . GLY A 1 86 ? 14.998 4.949 -15.666 1.00 98.38 86 GLY A N 1
ATOM 662 C CA . GLY A 1 86 ? 16.205 5.516 -15.065 1.00 98.38 86 GLY A CA 1
ATOM 663 C C . GLY A 1 86 ? 15.990 5.996 -13.623 1.00 98.38 86 GLY A C 1
ATOM 664 O O . GLY A 1 86 ? 14.885 5.961 -13.081 1.00 98.38 86 GLY A O 1
ATOM 665 N N . ALA A 1 87 ? 17.063 6.460 -12.977 1.00 97.00 87 ALA A N 1
ATOM 666 C CA . ALA A 1 87 ? 17.011 6.899 -11.579 1.00 97.00 87 ALA A CA 1
ATOM 667 C C . ALA A 1 87 ? 16.092 8.114 -11.368 1.00 97.00 87 ALA A C 1
ATOM 669 O O . ALA A 1 87 ? 15.301 8.127 -10.428 1.00 97.00 87 ALA A O 1
ATOM 670 N N . HIS A 1 88 ? 16.169 9.108 -12.258 1.00 97.69 88 HIS A N 1
ATOM 671 C CA . HIS A 1 88 ? 15.359 10.321 -12.152 1.00 97.69 88 HIS A CA 1
ATOM 672 C C . HIS A 1 88 ? 13.884 10.060 -12.483 1.00 97.69 88 HIS A C 1
ATOM 674 O O . HIS A 1 88 ? 13.003 10.465 -11.730 1.00 97.69 88 HIS A O 1
ATOM 680 N N . GLY A 1 89 ? 13.594 9.322 -13.560 1.00 98.12 89 GLY A N 1
ATOM 681 C CA . GLY A 1 89 ? 12.213 9.038 -13.951 1.00 98.12 89 GLY A CA 1
ATOM 682 C C . GLY A 1 89 ? 11.476 8.166 -12.933 1.00 98.12 89 GLY A C 1
ATOM 683 O O . GLY A 1 89 ? 10.304 8.411 -12.662 1.00 98.12 89 GLY A O 1
ATOM 684 N N . ALA A 1 90 ? 12.162 7.194 -12.322 1.00 98.38 90 ALA A N 1
ATOM 685 C CA . ALA A 1 90 ? 11.588 6.299 -11.316 1.00 98.38 90 ALA A CA 1
ATOM 686 C C . ALA A 1 90 ? 11.632 6.840 -9.875 1.00 98.38 90 ALA A C 1
ATOM 688 O O . ALA A 1 90 ? 11.216 6.122 -8.963 1.00 98.38 90 ALA A O 1
ATOM 689 N N . GLU A 1 91 ? 12.142 8.053 -9.630 1.00 98.31 91 GLU A N 1
ATOM 690 C CA . GLU A 1 91 ? 12.496 8.540 -8.285 1.00 98.31 91 GLU A CA 1
ATOM 691 C C . GLU A 1 91 ? 11.362 8.343 -7.266 1.00 98.31 91 GLU A C 1
ATOM 693 O O . GLU A 1 91 ? 11.561 7.746 -6.205 1.00 98.31 91 GLU A O 1
ATOM 698 N N . LYS A 1 92 ? 10.142 8.777 -7.609 1.00 98.38 92 LYS A N 1
ATOM 699 C CA . LYS A 1 92 ? 8.980 8.659 -6.717 1.00 98.38 92 LYS A CA 1
ATOM 700 C C . LYS A 1 92 ? 8.577 7.216 -6.453 1.00 98.38 92 LYS A C 1
ATOM 702 O O . LYS A 1 92 ? 8.182 6.895 -5.339 1.00 98.38 92 LYS A O 1
ATOM 707 N N . PHE A 1 93 ? 8.680 6.336 -7.443 1.00 98.56 93 PHE A N 1
ATOM 708 C CA . PHE A 1 93 ? 8.390 4.920 -7.239 1.00 98.56 93 PHE A CA 1
ATOM 709 C C . PHE A 1 93 ? 9.455 4.248 -6.365 1.00 98.56 93 PHE A C 1
ATOM 711 O O . PHE A 1 93 ? 9.121 3.504 -5.443 1.00 98.56 93 PHE A O 1
ATOM 718 N N . LEU A 1 94 ? 10.733 4.565 -6.588 1.00 98.44 94 LEU A N 1
ATOM 719 C CA . LEU A 1 94 ? 11.845 4.059 -5.782 1.00 98.44 94 LEU A CA 1
ATOM 720 C C . LEU A 1 94 ? 11.758 4.519 -4.323 1.00 98.44 94 LEU A C 1
ATOM 722 O O . LEU A 1 94 ? 11.990 3.703 -3.434 1.00 98.44 94 LEU A O 1
ATOM 726 N N . GLN A 1 95 ? 11.364 5.770 -4.061 1.00 98.25 95 GLN A N 1
ATOM 727 C CA . GLN A 1 95 ? 11.126 6.271 -2.698 1.00 98.25 95 GLN A CA 1
ATOM 728 C C . GLN A 1 95 ? 10.138 5.377 -1.933 1.00 98.25 95 GLN A C 1
ATOM 730 O O . GLN A 1 95 ? 10.384 5.024 -0.784 1.00 98.25 95 GLN A O 1
ATOM 735 N N . GLU A 1 96 ? 9.064 4.928 -2.579 1.00 97.88 96 GLU A N 1
ATOM 736 C CA . GLU A 1 96 ? 8.034 4.077 -1.966 1.00 97.88 96 GLU A CA 1
ATOM 737 C C . GLU A 1 96 ? 8.529 2.647 -1.714 1.00 97.88 96 GLU A C 1
ATOM 739 O O . GLU A 1 96 ? 8.211 2.039 -0.689 1.00 97.88 96 GLU A O 1
ATOM 744 N N . VAL A 1 97 ? 9.371 2.116 -2.607 1.00 97.31 97 VAL A N 1
ATOM 745 C CA . VAL A 1 97 ? 10.068 0.842 -2.378 1.00 97.31 97 VAL A CA 1
ATOM 746 C C . VAL A 1 97 ? 11.017 0.959 -1.177 1.00 97.31 97 VAL A C 1
ATOM 748 O O . VAL A 1 97 ? 11.038 0.075 -0.316 1.00 97.31 97 VAL A O 1
ATOM 751 N N . VAL A 1 98 ? 11.762 2.064 -1.081 1.00 96.88 98 VAL A N 1
ATOM 752 C CA . VAL A 1 98 ? 12.712 2.332 0.009 1.00 96.88 98 VAL A CA 1
ATOM 753 C C . VAL A 1 98 ? 11.999 2.562 1.341 1.00 96.88 98 VAL A C 1
ATOM 755 O O . VAL A 1 98 ? 12.468 2.041 2.352 1.00 96.88 98 VAL A O 1
ATOM 758 N N . TRP A 1 99 ? 10.840 3.230 1.364 1.00 96.94 99 TRP A N 1
ATOM 759 C CA . TRP A 1 99 ? 10.022 3.402 2.572 1.00 96.94 99 TRP A CA 1
ATOM 760 C C . TRP A 1 99 ? 9.732 2.071 3.270 1.00 96.94 99 TRP A C 1
ATOM 762 O O . TRP A 1 99 ? 9.815 1.977 4.495 1.00 96.94 99 TRP A O 1
ATOM 772 N N . ARG A 1 100 ? 9.465 1.007 2.502 1.00 95.00 100 ARG A N 1
ATOM 773 C CA . ARG A 1 100 ? 9.266 -0.338 3.057 1.00 95.00 100 ARG A CA 1
ATOM 774 C C . ARG A 1 100 ? 10.523 -0.866 3.760 1.00 95.00 100 ARG A C 1
ATOM 776 O O . ARG A 1 100 ? 10.415 -1.495 4.812 1.00 95.00 100 ARG A O 1
ATOM 783 N N . GLY A 1 101 ? 11.698 -0.653 3.168 1.00 91.88 101 GLY A N 1
ATOM 784 C CA . GLY A 1 101 ? 12.985 -1.043 3.749 1.00 91.88 101 GLY A CA 1
ATOM 785 C C . GLY A 1 101 ? 13.316 -0.236 5.003 1.00 91.88 101 GLY A C 1
ATOM 786 O O . GLY A 1 101 ? 13.677 -0.817 6.025 1.00 91.88 101 GLY A O 1
ATOM 787 N N . TYR A 1 102 ? 13.096 1.080 4.945 1.00 95.69 102 TYR A N 1
ATOM 788 C CA . TYR A 1 102 ? 13.267 1.992 6.072 1.00 95.69 102 TYR A CA 1
ATOM 789 C C . TYR A 1 102 ? 12.439 1.555 7.282 1.00 95.69 102 TYR A C 1
ATOM 791 O O . TYR A 1 102 ? 13.004 1.334 8.349 1.00 95.69 102 TYR A O 1
ATOM 799 N N . TRP A 1 103 ? 11.125 1.353 7.122 1.00 94.38 103 TRP A N 1
ATOM 800 C CA . TRP A 1 103 ? 10.257 0.949 8.234 1.00 94.38 103 TRP A CA 1
ATOM 801 C C . TRP A 1 103 ? 10.628 -0.417 8.810 1.00 94.38 103 TRP A C 1
ATOM 803 O O . TRP A 1 103 ? 10.546 -0.606 10.023 1.00 94.38 103 TRP A O 1
ATOM 813 N N . LYS A 1 104 ? 11.086 -1.358 7.970 1.00 91.81 104 LYS A N 1
ATOM 814 C CA . LYS A 1 104 ? 11.584 -2.654 8.447 1.00 91.81 104 LYS A CA 1
ATOM 815 C C . LYS A 1 104 ? 12.805 -2.473 9.352 1.00 91.81 104 LYS A C 1
ATOM 817 O O . LYS A 1 104 ? 12.778 -2.948 10.481 1.00 91.81 104 LYS A O 1
ATOM 822 N N . GLY A 1 105 ? 13.826 -1.748 8.892 1.00 94.44 105 GLY A N 1
ATOM 823 C CA . GLY A 1 105 ? 15.027 -1.483 9.691 1.00 94.44 105 GLY A CA 1
ATOM 824 C C . GLY A 1 105 ? 14.725 -0.657 10.946 1.00 94.44 105 GLY A C 1
ATOM 825 O O . GLY A 1 105 ? 15.214 -0.955 12.032 1.00 94.44 105 GLY A O 1
ATOM 826 N N . TRP A 1 106 ? 13.851 0.345 10.834 1.00 96.56 106 TRP A N 1
ATOM 827 C CA . TRP A 1 106 ? 13.444 1.174 11.967 1.00 96.56 106 TRP A CA 1
ATOM 828 C C . TRP A 1 106 ? 12.789 0.348 13.083 1.00 96.56 106 TRP A C 1
ATOM 830 O O . TRP A 1 106 ? 13.123 0.560 14.252 1.00 96.56 106 TRP A O 1
ATOM 840 N N . LEU A 1 107 ? 11.914 -0.603 12.723 1.00 95.00 107 LEU A N 1
ATOM 841 C CA . LEU A 1 107 ? 11.271 -1.533 13.660 1.00 95.00 107 LEU A CA 1
ATOM 842 C C . LEU A 1 107 ? 12.256 -2.561 14.234 1.00 95.00 107 LEU A C 1
ATOM 844 O O . LEU A 1 107 ? 12.182 -2.861 15.422 1.00 95.00 107 LEU A O 1
ATOM 848 N N . GLU A 1 108 ? 13.200 -3.065 13.432 1.00 95.12 108 GLU A N 1
ATOM 849 C CA . GLU A 1 108 ? 14.261 -3.980 13.892 1.00 95.12 108 GLU A CA 1
ATOM 850 C C . GLU A 1 108 ? 15.121 -3.346 14.996 1.00 95.12 108 GLU A C 1
ATOM 852 O O . GLU A 1 108 ? 15.448 -4.001 15.982 1.00 95.12 108 GLU A O 1
ATOM 857 N N . HIS A 1 109 ? 15.415 -2.049 14.887 1.00 96.69 109 HIS A N 1
ATOM 858 C CA . HIS A 1 109 ? 16.147 -1.301 15.913 1.00 96.69 109 HIS A CA 1
ATOM 859 C C . HIS A 1 109 ? 15.283 -0.878 17.113 1.00 96.69 109 HIS A C 1
ATOM 861 O O . HIS A 1 109 ? 15.810 -0.316 18.074 1.00 96.69 109 HIS A O 1
ATOM 867 N N . ARG A 1 110 ? 13.963 -1.101 17.070 1.00 97.12 110 ARG A N 1
ATOM 868 C CA . ARG A 1 110 ? 12.997 -0.664 18.095 1.00 97.12 110 ARG A CA 1
ATOM 869 C C . ARG A 1 110 ? 11.972 -1.759 18.416 1.00 97.12 110 ARG A C 1
ATOM 871 O O . ARG A 1 110 ? 10.768 -1.537 18.268 1.00 97.12 110 ARG A O 1
ATOM 878 N N . PRO A 1 111 ? 12.415 -2.927 18.915 1.00 92.88 111 PRO A N 1
ATOM 879 C CA . PRO A 1 111 ? 11.530 -4.069 19.160 1.00 92.88 111 PRO A CA 1
ATOM 880 C C . PRO A 1 111 ? 10.405 -3.770 20.166 1.00 92.88 111 PRO A C 1
ATOM 882 O O . PRO A 1 111 ? 9.333 -4.368 20.080 1.00 92.88 111 PRO A O 1
ATOM 885 N N . ALA A 1 112 ? 10.612 -2.821 21.088 1.00 96.56 112 ALA A N 1
ATOM 886 C CA . ALA A 1 112 ? 9.612 -2.427 22.080 1.00 96.56 112 ALA A CA 1
ATOM 887 C C . ALA A 1 112 ? 8.364 -1.772 21.464 1.00 96.56 112 ALA A C 1
ATOM 889 O O . ALA A 1 112 ? 7.269 -1.978 21.978 1.00 96.56 112 ALA A O 1
ATOM 890 N N . VAL A 1 113 ? 8.492 -1.071 20.327 1.00 96.69 113 VAL A N 1
ATOM 891 C CA . VAL A 1 113 ? 7.390 -0.298 19.721 1.00 96.69 113 VAL A CA 1
ATOM 892 C C . VAL A 1 113 ? 6.156 -1.159 19.477 1.00 96.69 113 VAL A C 1
ATOM 894 O O . VAL A 1 113 ? 5.041 -0.731 19.761 1.00 96.69 113 VAL A O 1
ATOM 897 N N . TRP A 1 114 ? 6.337 -2.385 18.978 1.00 94.38 114 TRP A N 1
ATOM 898 C CA . TRP A 1 114 ? 5.208 -3.279 18.726 1.00 94.38 114 TRP A CA 1
ATOM 899 C C . TRP A 1 114 ? 4.523 -3.725 20.021 1.00 94.38 114 TRP A C 1
ATOM 901 O O . TRP A 1 114 ? 3.295 -3.716 20.114 1.00 94.38 114 TRP A O 1
ATOM 911 N N . THR A 1 115 ? 5.309 -4.099 21.030 1.00 95.62 115 THR A N 1
ATOM 912 C CA . THR A 1 115 ? 4.789 -4.537 22.330 1.00 95.62 115 THR A CA 1
ATOM 913 C C . THR A 1 115 ? 4.081 -3.397 23.059 1.00 95.62 115 THR A C 1
ATOM 915 O O . THR A 1 115 ? 3.000 -3.605 23.609 1.00 95.62 115 THR A O 1
ATOM 918 N N . ASP A 1 116 ? 4.646 -2.193 23.025 1.00 97.69 116 ASP A N 1
ATOM 919 C CA . ASP A 1 116 ? 4.082 -1.011 23.673 1.00 97.69 116 ASP A CA 1
ATOM 920 C C . ASP A 1 116 ? 2.807 -0.548 22.970 1.00 97.69 116 ASP A C 1
ATOM 922 O O . ASP A 1 116 ? 1.807 -0.296 23.637 1.00 97.69 116 ASP A O 1
ATOM 926 N N . TYR A 1 117 ? 2.786 -0.560 21.633 1.00 96.50 117 TYR A N 1
ATOM 927 C CA . TYR A 1 117 ? 1.568 -0.321 20.860 1.00 96.50 117 TYR A CA 1
ATOM 928 C C . TYR A 1 117 ? 0.454 -1.306 21.238 1.00 96.50 117 TYR A C 1
ATOM 930 O O . TYR A 1 117 ? -0.660 -0.892 21.550 1.00 96.50 117 TYR A O 1
ATOM 938 N N . ARG A 1 118 ? 0.746 -2.617 21.269 1.00 97.31 118 ARG A N 1
ATOM 939 C CA . ARG A 1 118 ? -0.248 -3.637 21.650 1.00 97.31 118 ARG A CA 1
ATOM 940 C C . ARG A 1 118 ? -0.764 -3.444 23.072 1.00 97.31 118 ARG A C 1
ATOM 942 O O . ARG A 1 118 ? -1.953 -3.644 23.312 1.00 97.31 118 ARG A O 1
ATOM 949 N N . ARG A 1 119 ? 0.119 -3.075 24.002 1.00 97.88 119 ARG A N 1
ATOM 950 C CA . ARG A 1 119 ? -0.248 -2.783 25.390 1.00 97.88 119 ARG A CA 1
ATOM 951 C C . ARG A 1 119 ? -1.168 -1.570 25.470 1.00 97.88 119 ARG A C 1
ATOM 953 O O . ARG A 1 119 ? -2.207 -1.675 26.110 1.00 97.88 119 ARG A O 1
ATOM 960 N N . GLY A 1 120 ? -0.826 -0.484 24.775 1.00 98.00 120 GLY A N 1
ATOM 961 C CA . GLY A 1 120 ? -1.657 0.717 24.681 1.00 98.00 120 GLY A CA 1
ATOM 962 C C . GLY A 1 120 ? -3.045 0.404 24.129 1.00 98.00 120 GLY A C 1
ATOM 963 O O . GLY A 1 120 ? -4.035 0.699 24.779 1.00 98.00 120 GLY A O 1
ATOM 964 N N . VAL A 1 121 ? -3.134 -0.332 23.015 1.00 96.06 121 VAL A N 1
ATOM 965 C CA . VAL A 1 121 ? -4.430 -0.748 22.444 1.00 96.06 121 VAL A CA 1
ATOM 966 C C . VAL A 1 121 ? -5.257 -1.583 23.428 1.00 96.06 121 VAL A C 1
ATOM 968 O O . VAL A 1 121 ? -6.471 -1.400 23.519 1.00 96.06 121 VAL A O 1
ATOM 971 N N . ALA A 1 122 ? -4.638 -2.522 24.149 1.00 96.75 122 ALA A N 1
ATOM 972 C CA . ALA A 1 122 ? -5.345 -3.335 25.138 1.00 96.75 122 ALA A CA 1
ATOM 973 C C . ALA A 1 122 ? -5.857 -2.486 26.312 1.00 96.75 122 ALA A C 1
ATOM 975 O O . ALA A 1 122 ? -6.997 -2.666 26.742 1.00 96.75 122 ALA A O 1
ATOM 976 N N . GLN A 1 123 ? -5.036 -1.547 26.785 1.00 97.62 123 GLN A N 1
ATOM 977 C CA . GLN A 1 123 ? -5.392 -0.604 27.839 1.00 97.62 123 GLN A CA 1
ATOM 978 C C . GLN A 1 123 ? -6.538 0.316 27.396 1.00 97.62 123 GLN A C 1
ATOM 980 O O . GLN A 1 123 ? -7.574 0.349 28.057 1.00 97.62 123 GLN A O 1
ATOM 985 N N . ASP A 1 124 ? -6.418 0.954 26.230 1.00 96.25 124 ASP A N 1
ATOM 986 C CA . ASP A 1 124 ? -7.447 1.828 25.660 1.00 96.25 124 ASP A CA 1
ATOM 987 C C . ASP A 1 124 ? -8.789 1.095 25.522 1.00 96.25 124 ASP A C 1
ATOM 989 O O . ASP A 1 124 ? -9.847 1.642 25.834 1.00 96.25 124 ASP A O 1
ATOM 993 N N . ARG A 1 125 ? -8.771 -0.175 25.092 1.00 94.38 125 ARG A N 1
ATOM 994 C CA . ARG A 1 125 ? -9.989 -0.996 24.984 1.00 94.38 125 ARG A CA 1
ATOM 995 C C . ARG A 1 125 ? -10.599 -1.336 26.344 1.00 94.38 125 ARG A C 1
ATOM 997 O O . ARG A 1 125 ? -11.826 -1.369 26.445 1.00 94.38 125 ARG A O 1
ATOM 1004 N N . ALA A 1 126 ? -9.776 -1.599 27.358 1.00 95.19 126 ALA A N 1
ATOM 1005 C CA . ALA A 1 126 ? -10.238 -1.898 28.71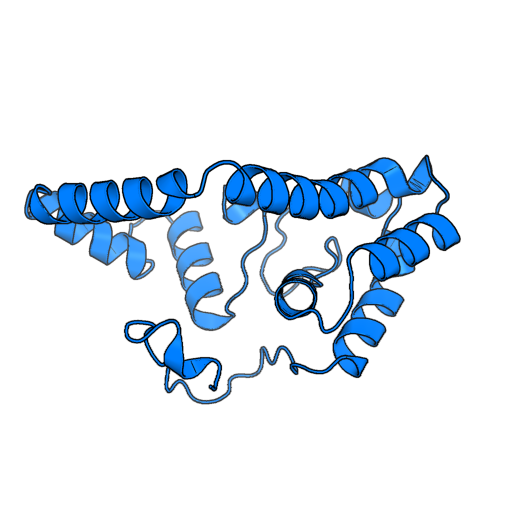2 1.00 95.19 126 ALA A CA 1
ATOM 1006 C C . ALA A 1 126 ? -10.844 -0.660 29.396 1.00 95.19 126 ALA A C 1
ATOM 1008 O O . ALA A 1 126 ? -11.872 -0.765 30.065 1.00 95.19 126 ALA A O 1
ATOM 1009 N N . GLU A 1 127 ? -10.240 0.509 29.183 1.00 96.44 127 GLU A N 1
ATOM 1010 C CA . GLU A 1 127 ? -10.647 1.782 29.788 1.00 96.44 127 GLU A CA 1
ATOM 1011 C C . GLU A 1 127 ? -11.770 2.492 29.008 1.00 96.44 127 GLU A C 1
ATOM 1013 O O . GLU A 1 127 ? -12.465 3.355 29.551 1.00 96.44 127 GLU A O 1
ATOM 1018 N N . ALA A 1 128 ? -12.008 2.120 27.745 1.00 96.19 128 ALA A N 1
ATOM 1019 C CA . ALA A 1 128 ? -13.020 2.747 26.900 1.00 96.19 128 ALA A CA 1
ATOM 1020 C C . ALA A 1 128 ? -14.428 2.658 27.504 1.00 96.19 128 ALA A C 1
ATOM 1022 O O . ALA A 1 128 ? -14.963 1.571 27.727 1.00 96.19 128 ALA A O 1
ATOM 1023 N N . ALA A 1 129 ? -15.097 3.804 27.654 1.00 97.62 129 ALA A N 1
ATOM 1024 C CA . ALA A 1 129 ? -16.492 3.869 28.082 1.00 97.62 129 ALA A CA 1
ATOM 1025 C C . ALA A 1 129 ? -17.435 3.100 27.121 1.00 97.62 129 ALA A C 1
ATOM 1027 O O . ALA A 1 129 ? -17.161 3.016 25.918 1.00 97.62 129 ALA A O 1
ATOM 1028 N N . PRO A 1 130 ? -18.601 2.598 27.585 1.00 96.94 130 PRO A N 1
ATOM 1029 C CA . PRO A 1 130 ? -19.514 1.804 26.754 1.00 96.94 130 PRO A CA 1
ATOM 1030 C C . PRO A 1 130 ? -19.923 2.469 25.432 1.00 96.94 130 PRO A C 1
ATOM 1032 O O . PRO A 1 130 ? -20.048 1.795 24.412 1.00 96.94 130 PRO A O 1
ATOM 1035 N N . ALA A 1 131 ? -20.114 3.791 25.431 1.00 97.12 131 ALA A N 1
ATOM 1036 C CA . ALA A 1 131 ? -20.450 4.540 24.223 1.00 97.12 131 ALA A CA 1
ATOM 1037 C C . ALA A 1 131 ? -19.307 4.538 23.194 1.00 97.12 131 ALA A C 1
ATOM 1039 O O . ALA A 1 131 ? -19.562 4.363 22.003 1.00 97.12 131 ALA A O 1
ATOM 1040 N N . LEU A 1 132 ? -18.056 4.676 23.645 1.00 96.56 132 LEU A N 1
ATOM 1041 C CA . LEU A 1 132 ? -16.888 4.615 22.770 1.00 96.56 132 LEU A CA 1
ATOM 1042 C C . LEU A 1 132 ? -16.709 3.208 22.191 1.00 96.56 132 LEU A C 1
ATOM 1044 O O . LEU A 1 132 ? -16.487 3.081 20.993 1.00 96.56 132 LEU A O 1
ATOM 1048 N N . ARG A 1 133 ? -16.904 2.155 22.997 1.00 96.38 133 ARG A N 1
ATOM 1049 C CA . ARG A 1 133 ? -16.854 0.765 22.508 1.00 96.38 133 ARG A CA 1
ATOM 1050 C C . ARG A 1 133 ? -17.882 0.496 21.408 1.00 96.38 133 ARG A C 1
ATOM 1052 O O . ARG A 1 133 ? -17.547 -0.137 20.415 1.00 96.38 133 ARG A O 1
ATOM 1059 N N . ARG A 1 134 ? -19.109 1.018 21.546 1.00 96.56 134 ARG A N 1
ATOM 1060 C CA . ARG A 1 134 ? -20.138 0.921 20.493 1.00 96.56 134 ARG A CA 1
ATOM 1061 C C . ARG A 1 134 ? -19.736 1.661 19.219 1.00 96.56 134 ARG A C 1
ATOM 1063 O O . ARG A 1 134 ? -19.894 1.113 18.137 1.00 96.56 134 ARG A O 1
ATO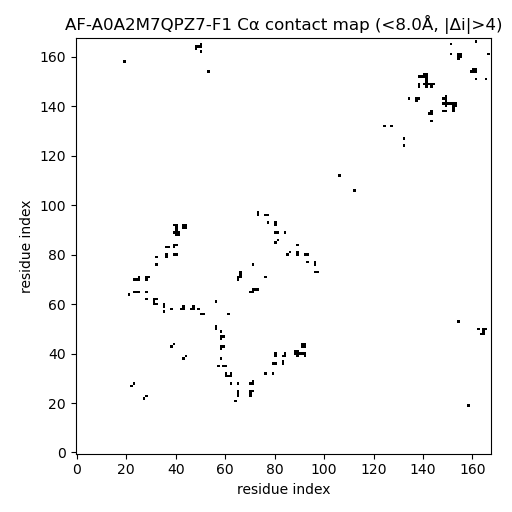M 1070 N N . ARG A 1 135 ? -19.192 2.877 19.340 1.00 96.31 135 ARG A N 1
ATOM 1071 C CA . ARG A 1 135 ? -18.703 3.651 18.184 1.00 96.31 135 ARG A CA 1
ATOM 1072 C C . ARG A 1 135 ? -17.540 2.958 17.479 1.00 96.31 135 ARG A C 1
ATOM 1074 O O . ARG A 1 135 ? -17.504 2.956 16.257 1.00 96.31 135 ARG A O 1
ATOM 1081 N N . LEU A 1 136 ? -16.623 2.362 18.241 1.00 95.62 136 LEU A N 1
ATOM 1082 C CA . LEU A 1 136 ? -15.519 1.579 17.695 1.00 95.62 136 LEU A CA 1
ATOM 1083 C C . LEU A 1 136 ? -16.036 0.354 16.935 1.00 95.62 136 LEU A C 1
ATOM 1085 O O . LEU A 1 136 ? -15.633 0.153 15.799 1.00 95.62 136 LEU A O 1
ATOM 1089 N N . ALA A 1 137 ? -16.967 -0.408 17.516 1.00 95.81 137 ALA A N 1
ATOM 1090 C CA . ALA A 1 137 ? -17.566 -1.563 16.846 1.00 95.81 137 ALA A CA 1
ATOM 1091 C C . ALA A 1 137 ? -18.304 -1.168 15.553 1.00 95.81 137 ALA A C 1
ATOM 1093 O O . ALA A 1 137 ? -18.150 -1.834 14.536 1.00 95.81 137 ALA A O 1
ATOM 1094 N N . ALA A 1 138 ? -19.049 -0.058 15.571 1.00 97.19 138 ALA A N 1
ATOM 1095 C CA . ALA A 1 138 ? -19.704 0.475 14.377 1.00 97.19 138 ALA A CA 1
ATOM 1096 C C . ALA A 1 138 ? -18.682 0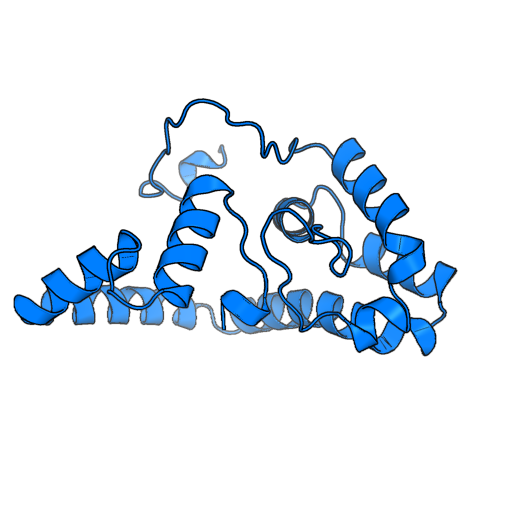.892 13.306 1.00 97.19 138 ALA A C 1
ATOM 1098 O O . ALA A 1 138 ? -18.843 0.563 12.137 1.00 97.19 138 ALA A O 1
ATOM 1099 N N . ALA A 1 139 ? -17.588 1.552 13.697 1.00 96.00 139 ALA A N 1
ATOM 1100 C CA . ALA A 1 139 ? -16.505 1.890 12.778 1.00 96.00 139 ALA A CA 1
ATOM 1101 C C . ALA A 1 139 ? -15.836 0.636 12.188 1.00 96.00 139 ALA A C 1
ATOM 1103 O O . ALA A 1 139 ? -15.693 0.548 10.976 1.00 96.00 139 ALA A O 1
ATOM 1104 N N . GLU A 1 140 ? -15.495 -0.363 13.008 1.00 94.44 140 GLU A N 1
ATOM 1105 C CA . GLU A 1 140 ? -14.897 -1.632 12.557 1.00 94.44 140 GLU A CA 1
ATOM 1106 C C . GLU A 1 140 ? -15.837 -2.443 11.637 1.00 94.44 140 GLU A C 1
ATOM 1108 O O . GLU A 1 140 ? -15.358 -3.223 10.813 1.00 94.44 140 GLU A O 1
ATOM 1113 N N . ALA A 1 141 ? -17.157 -2.235 11.733 1.00 94.50 141 ALA A N 1
ATOM 1114 C CA . ALA A 1 141 ? -18.172 -2.828 10.856 1.00 94.50 141 ALA A CA 1
ATOM 1115 C C . ALA A 1 141 ? -18.462 -2.010 9.577 1.00 94.50 141 ALA A C 1
ATOM 1117 O O . ALA A 1 141 ? -19.216 -2.465 8.716 1.00 94.50 141 ALA A O 1
ATOM 1118 N N . GLY A 1 142 ? -17.881 -0.815 9.427 1.00 96.12 142 GLY A N 1
ATOM 1119 C CA . GLY A 1 142 ? -18.199 0.097 8.323 1.00 96.12 142 GLY A CA 1
ATOM 1120 C C . GLY A 1 142 ? -19.608 0.692 8.427 1.00 96.12 142 GLY A C 1
ATOM 1121 O O . GLY A 1 142 ? -20.313 0.810 7.422 1.00 96.12 142 GLY A O 1
ATOM 1122 N N . GLU A 1 143 ? -20.030 1.013 9.647 1.00 97.62 143 GLU A N 1
ATOM 1123 C CA . GLU A 1 143 ? -21.320 1.610 10.019 1.00 97.62 143 GLU A CA 1
ATOM 1124 C C . GLU A 1 143 ? -21.116 2.847 10.914 1.00 97.62 143 GLU A C 1
ATOM 1126 O O . GLU A 1 143 ? -21.923 3.163 11.789 1.00 97.62 143 GLU A O 1
ATOM 1131 N N . SER A 1 144 ? -20.003 3.557 10.729 1.00 96.19 144 SER A N 1
ATOM 1132 C CA . SER A 1 144 ? -19.678 4.769 11.485 1.00 96.19 144 SER A CA 1
ATOM 1133 C C . SER A 1 144 ? -20.615 5.943 11.177 1.00 96.19 144 SER A C 1
ATOM 1135 O O . SER A 1 144 ? -20.673 6.895 11.959 1.00 96.19 144 SER A O 1
ATOM 1137 N N . GLY A 1 145 ? -21.322 5.894 10.040 1.00 95.56 145 GLY A N 1
ATOM 1138 C CA . GLY A 1 145 ? -22.118 6.996 9.503 1.00 95.56 145 GLY A CA 1
ATOM 1139 C C . GLY A 1 145 ? -21.303 7.963 8.638 1.00 95.56 145 GLY A C 1
ATOM 1140 O O . GLY A 1 145 ? -21.852 8.935 8.119 1.00 95.56 145 GLY A O 1
ATOM 1141 N N . LEU A 1 146 ? -20.002 7.710 8.460 1.00 96.19 146 LEU A N 1
ATOM 1142 C CA . LEU A 1 146 ? -19.125 8.460 7.567 1.00 96.19 146 LEU A CA 1
ATOM 1143 C C . LEU A 1 146 ? -18.954 7.677 6.265 1.00 96.19 146 LEU A C 1
ATOM 1145 O O . LEU A 1 146 ? -18.216 6.697 6.212 1.00 96.19 146 LEU A O 1
ATOM 1149 N N . ALA A 1 147 ? -19.606 8.143 5.196 1.00 95.50 147 ALA A N 1
ATOM 1150 C CA . ALA A 1 147 ? -19.706 7.405 3.935 1.00 95.50 147 ALA A CA 1
ATOM 1151 C C . ALA A 1 147 ? -18.352 6.931 3.366 1.00 95.50 147 ALA A C 1
ATOM 1153 O O . ALA A 1 147 ? -18.249 5.797 2.905 1.00 95.50 147 ALA A O 1
ATOM 1154 N N . CYS A 1 148 ? -17.309 7.769 3.414 1.00 93.19 148 CYS A N 1
ATOM 1155 C CA . CYS A 1 148 ? -15.972 7.392 2.943 1.00 93.19 148 CYS A CA 1
ATOM 1156 C C . CYS A 1 148 ? -15.327 6.312 3.822 1.00 93.19 148 CYS A C 1
ATOM 1158 O O . CYS A 1 148 ? -14.852 5.305 3.304 1.00 93.19 148 CYS A O 1
ATOM 1160 N N . PHE A 1 149 ? -15.363 6.489 5.142 1.00 95.19 149 PHE A N 1
ATOM 1161 C CA . PHE A 1 149 ? -14.786 5.548 6.099 1.00 95.19 149 PHE A CA 1
ATOM 1162 C C . PHE A 1 149 ? -15.472 4.180 6.023 1.00 95.19 149 PHE A C 1
ATOM 1164 O O . PHE A 1 149 ? -14.813 3.139 6.016 1.00 95.19 149 PHE A O 1
ATOM 1171 N N . ASP A 1 150 ? -16.799 4.187 5.911 1.00 96.06 150 ASP A N 1
ATOM 1172 C CA . ASP A 1 150 ? -17.621 2.985 5.821 1.00 96.06 150 ASP A CA 1
ATOM 1173 C C . ASP A 1 150 ? -17.343 2.217 4.521 1.00 96.06 150 ASP A C 1
ATOM 1175 O O . ASP A 1 150 ? -17.191 0.993 4.548 1.00 96.06 150 ASP A O 1
ATOM 1179 N N . ALA A 1 151 ? -17.185 2.926 3.397 1.00 95.00 151 ALA A N 1
ATOM 1180 C CA . ALA A 1 151 ? -16.802 2.328 2.119 1.00 95.00 151 ALA A CA 1
ATOM 1181 C C . ALA A 1 151 ? -15.399 1.696 2.169 1.00 95.00 151 ALA A C 1
ATOM 1183 O O . ALA A 1 151 ? -15.229 0.548 1.757 1.00 95.00 151 ALA A O 1
ATOM 1184 N N . TRP A 1 152 ? -14.406 2.397 2.723 1.00 95.69 152 TRP A N 1
ATOM 1185 C CA . TRP A 1 152 ? -13.038 1.881 2.847 1.00 95.69 152 TRP A CA 1
ATOM 1186 C C . TRP A 1 152 ? -12.928 0.701 3.812 1.00 95.69 152 TRP A C 1
ATOM 1188 O O . TRP A 1 152 ? -12.166 -0.235 3.563 1.00 95.69 152 TRP A O 1
ATOM 1198 N N . THR A 1 153 ? -13.706 0.717 4.896 1.00 96.25 153 THR A N 1
ATOM 1199 C CA . THR A 1 153 ? -13.755 -0.397 5.849 1.00 96.25 153 THR A CA 1
ATOM 1200 C C . THR A 1 153 ? -14.294 -1.654 5.175 1.00 96.25 153 THR A C 1
ATOM 1202 O O . THR A 1 153 ? -13.664 -2.709 5.265 1.00 96.25 153 THR A O 1
ATOM 1205 N N . ARG A 1 154 ? -15.406 -1.541 4.433 1.00 93.94 154 ARG A N 1
ATOM 1206 C CA . ARG A 1 154 ? -15.977 -2.658 3.662 1.00 93.94 154 ARG A CA 1
ATOM 1207 C C . ARG A 1 154 ? -14.991 -3.168 2.610 1.00 93.94 154 ARG A C 1
ATOM 1209 O O . ARG A 1 154 ? -14.706 -4.360 2.588 1.00 93.94 154 ARG A O 1
ATOM 1216 N N . GLU A 1 155 ? -14.364 -2.274 1.842 1.00 93.38 155 GLU A N 1
ATOM 1217 C CA . GLU A 1 155 ? -13.340 -2.636 0.849 1.00 93.38 155 GLU A CA 1
ATOM 1218 C C . GLU A 1 155 ? -12.166 -3.410 1.469 1.00 93.38 155 GLU A C 1
ATOM 1220 O O . GLU A 1 155 ? -11.709 -4.411 0.907 1.00 93.38 155 GLU A O 1
ATOM 1225 N N . LEU A 1 156 ? -11.666 -2.970 2.628 1.00 93.56 156 LEU A N 1
ATOM 1226 C CA . LEU A 1 156 ? -10.578 -3.653 3.322 1.00 93.56 156 LEU A CA 1
ATOM 1227 C C . LEU A 1 156 ? -11.011 -5.036 3.824 1.00 93.56 156 LEU A C 1
ATOM 1229 O O . LEU A 1 156 ? -10.239 -5.993 3.717 1.00 93.56 156 LEU A O 1
ATOM 1233 N N . VAL A 1 157 ? -12.223 -5.143 4.374 1.00 91.75 157 VAL A N 1
ATOM 1234 C CA . VAL A 1 157 ? -12.778 -6.402 4.883 1.00 91.75 157 VAL A CA 1
ATOM 1235 C C . VAL A 1 157 ? -12.974 -7.413 3.759 1.00 91.75 157 VAL A C 1
ATOM 1237 O O . VAL A 1 157 ? -12.573 -8.561 3.946 1.00 91.75 157 VAL A O 1
ATOM 1240 N N . GLU A 1 158 ? -13.540 -6.984 2.633 1.00 89.25 158 GLU A N 1
ATOM 1241 C CA . GLU A 1 158 ? -13.863 -7.822 1.475 1.00 89.25 158 GLU A CA 1
ATOM 1242 C C . GLU A 1 158 ? -12.607 -8.193 0.676 1.00 89.25 158 GLU A C 1
ATOM 1244 O O . GLU A 1 158 ? -12.392 -9.351 0.350 1.00 89.25 158 GLU A O 1
ATOM 1249 N N . THR A 1 159 ? -11.718 -7.235 0.394 1.00 88.69 159 THR A N 1
ATOM 1250 C CA . THR A 1 159 ? -10.622 -7.458 -0.574 1.00 88.69 159 THR A CA 1
ATOM 1251 C C . THR A 1 159 ? -9.254 -7.722 0.058 1.00 88.69 159 THR A C 1
ATOM 1253 O O . THR A 1 159 ? -8.297 -8.086 -0.637 1.00 88.69 159 THR A O 1
ATOM 1256 N N . GLY A 1 160 ? -9.109 -7.469 1.364 1.00 90.69 160 GLY A N 1
ATOM 1257 C CA . GLY A 1 160 ? -7.828 -7.543 2.072 1.00 90.69 160 GLY A CA 1
ATOM 1258 C C . GLY A 1 160 ? -6.797 -6.494 1.627 1.00 90.69 160 GLY A C 1
ATOM 1259 O O . GLY A 1 160 ? -5.621 -6.582 1.992 1.00 90.69 160 GLY A O 1
ATOM 1260 N N . TYR A 1 161 ? -7.207 -5.502 0.834 1.00 93.31 161 TYR A N 1
ATOM 1261 C CA . TYR A 1 161 ? -6.362 -4.421 0.342 1.00 93.31 161 TYR A CA 1
ATOM 1262 C C . TYR A 1 161 ? -7.108 -3.093 0.424 1.00 93.31 161 TYR A C 1
ATOM 1264 O O . TYR A 1 161 ? -8.279 -3.007 0.085 1.00 93.31 161 TYR A O 1
ATOM 1272 N N . LEU A 1 162 ? -6.379 -2.037 0.769 1.00 94.94 162 LEU A N 1
ATOM 1273 C CA . LEU A 1 162 ? -6.865 -0.663 0.684 1.00 94.94 162 LEU A CA 1
ATOM 1274 C C . LEU A 1 162 ? -5.792 0.235 0.056 1.00 94.94 162 LEU A C 1
ATOM 1276 O O . LEU A 1 162 ? -4.597 -0.024 0.252 1.00 94.94 162 LEU A O 1
ATOM 1280 N N . HIS A 1 163 ? -6.174 1.266 -0.697 1.00 96.38 163 HIS A N 1
ATOM 1281 C CA . HIS A 1 163 ? -5.227 2.236 -1.260 1.00 96.38 163 HIS A CA 1
ATOM 1282 C C . HIS A 1 163 ? -4.481 3.002 -0.148 1.00 96.38 163 HIS A C 1
ATOM 1284 O O . HIS A 1 163 ? -5.036 3.224 0.922 1.00 96.38 163 HIS A O 1
ATOM 1290 N N . ASN A 1 164 ? -3.225 3.423 -0.364 1.00 96.69 164 ASN A N 1
ATOM 1291 C CA . ASN A 1 164 ? -2.443 4.091 0.692 1.00 96.69 164 ASN A CA 1
ATOM 1292 C C . ASN A 1 164 ? -3.116 5.374 1.202 1.00 96.69 164 ASN A C 1
ATOM 1294 O O . ASN A 1 164 ? -3.178 5.580 2.405 1.00 96.69 164 ASN A O 1
ATOM 1298 N N . HIS A 1 165 ? -3.646 6.200 0.295 1.00 94.88 165 HIS A N 1
ATOM 1299 C CA . HIS A 1 165 ? -4.341 7.436 0.665 1.00 94.88 165 HIS A CA 1
ATOM 1300 C C . HIS A 1 165 ? -5.580 7.186 1.538 1.00 94.88 165 HIS A C 1
ATOM 1302 O O . HIS A 1 165 ? -5.841 7.982 2.419 1.00 94.88 165 HIS A O 1
ATOM 1308 N N . ALA A 1 166 ? -6.293 6.074 1.335 1.00 94.62 166 ALA A N 1
ATOM 1309 C CA . ALA A 1 166 ? -7.463 5.707 2.135 1.00 94.62 166 ALA A CA 1
ATOM 1310 C C . ALA A 1 166 ? -7.106 5.054 3.486 1.00 94.62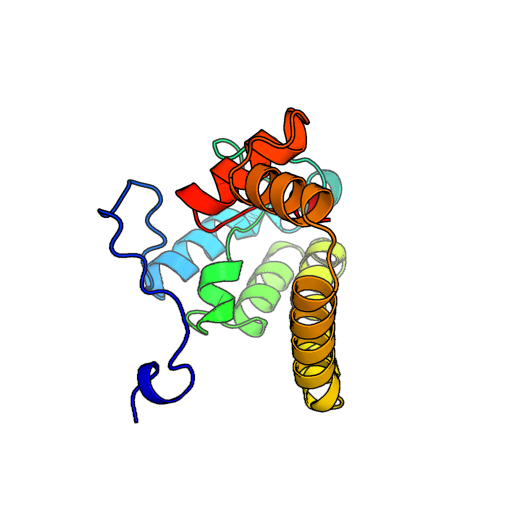 166 ALA A C 1
ATOM 1312 O O . ALA A 1 166 ? -7.953 4.957 4.367 1.00 94.62 166 ALA A O 1
ATOM 1313 N N . ARG A 1 167 ? -5.867 4.566 3.659 1.00 95.62 167 ARG A N 1
ATOM 1314 C CA . ARG A 1 167 ? -5.377 4.045 4.952 1.00 95.62 167 ARG A CA 1
ATOM 1315 C C . ARG A 1 167 ? -4.935 5.152 5.906 1.00 95.62 167 ARG A C 1
ATOM 1317 O O . ARG A 1 167 ? -4.841 4.890 7.102 1.00 95.62 167 ARG A O 1
ATOM 1324 N N . MET A 1 168 ? -4.531 6.291 5.348 1.00 92.88 168 MET A N 1
ATOM 1325 C CA . MET A 1 168 ? -4.078 7.471 6.0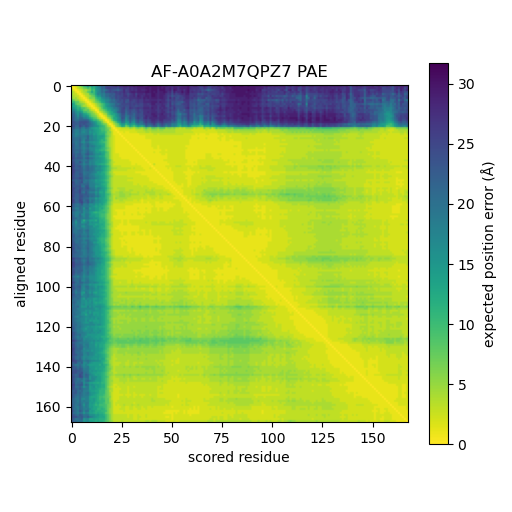83 1.00 92.88 168 MET A CA 1
ATOM 1326 C C . MET A 1 168 ? -5.277 8.311 6.496 1.00 92.88 168 MET A C 1
ATOM 1328 O O . MET A 1 168 ? -5.236 8.819 7.634 1.00 92.88 168 MET A O 1
#

Sequence (168 aa):
MTQSDLFPDAPRRDAPPDQHCWPPTRAEALARLAAFTPRMGAAYAATRNFDHGPARRGNVSLLSPYLRRRLITEAEVARAALAAHGAHGAEKFLQEVVWRGYWKGWLEHRPAVWTDYRRGVAQDRAEAAPALRRRLAAAEAGESGLACFDAWTRELVETGYLHNHARM

pLDDT: mean 89.36, std 18.17, range [33.28, 98.69]

Nearest PDB structures (foldseek):
  3zxs-assembly3_C  TM=6.929E-01  e=2.644E-01  Cereibacter sphaeroides 2.4.1
  6k8k-assembly1_A  TM=7.927E-01  e=1.136E+00  Arabidopsis thaliana
  3zxs-assembly2_B  TM=6.207E-01  e=3.759E-01  Cereibacter sphaeroides 2.4.1

Solvent-accessible surface area (backbone atoms only — not comparable to full-atom values): 9968 Å² total; per-residue (Å²): 138,59,85,70,77,79,52,86,82,63,84,81,78,89,66,77,92,59,94,66,72,74,68,93,40,43,66,54,46,51,52,42,48,61,72,35,40,87,42,34,23,66,62,23,64,77,34,59,72,66,81,70,52,92,91,47,56,86,50,53,64,81,51,64,75,35,49,76,69,59,54,46,51,67,67,58,56,45,50,48,29,38,73,70,38,36,69,77,42,11,40,63,49,46,51,59,54,46,50,57,52,50,54,51,54,56,44,70,78,37,68,59,57,62,57,51,52,53,50,50,55,53,47,53,62,72,69,44,52,74,69,54,50,52,51,49,52,28,41,78,69,28,60,60,83,43,70,69,60,19,51,52,39,45,42,31,70,77,54,76,52,72,57,70,64,80,74,107

Foldseek 3Di:
DDPCVPPVPDDDPPDDDDDLDPPQALVSLVVLLVLLLLCLFPNLVVPQQDDPDPVDPSSDSPNVVNCVVPSDHLVVSVVSNCVNQNCRRNVVVNVVSVVVVVVVVVCVVPVVVVVVVVVVVVVCQVPDDPVRVVCVVCLCCLNNVPVLSSRQSVCCVVNVDGRPNSVD

Radius of gyration: 18.65 Å; Cα contacts (8 Å, |Δi|>4): 118; chains: 1; bounding box: 39×37×48 Å

Mean predicted aligned error: 6.85 Å